Protein AF-A0A9D0KJT4-F1 (afdb_monomer_lite)

Secondary structure (DSSP, 8-state):
-EEEETT--HHHHHHHGGGGGGS-EEEE-SSTTHHHHHHTT---------SEEEEEEETPPPPGGGTGGGTTSEEEEEESS--HHHHH-SEEEE---GGG--EEEE-TTS-EEEE--SSPPPTT---HHHHHHHHHTT-

Sequence (139 aa):
VLIYSVGVKGRVMAAFRPLGDRLFYLALSPGRNQKGAEAAGLKPAQLNGATTRYFLIGEQEAEAAWAQALEGGFTVVHASYHSPLTEKADVVLPAPVWYERTGHVTNLEGSTKPLHEVMPMPEGVRDDAEVLTALAAML

pLDDT: mean 91.63, std 6.1, range [72.25, 98.12]

Radius of gyration: 18.55 Å; chains: 1; bounding box: 42×32×52 Å

Foldseek 3Di:
DDEEEPPDDPVNVVVCVVCPPVDDYFYDYPDQQVLVCVVVVHDDDDDPVDQEDEAEQEANADDPVCVVVQPRHQYEYEYQDDDPVCVSHPHYQHEDHQQQDWDWGQHRSRDIDTRDHPDHDPPRYDYPVVVVVVVVVVD

Structure (mmCIF, N/CA/C/O backbone):
data_AF-A0A9D0KJT4-F1
#
_entry.id   AF-A0A9D0KJT4-F1
#
loop_
_atom_site.group_PDB
_atom_site.id
_atom_site.type_symbol
_atom_site.label_atom_id
_atom_site.label_alt_id
_atom_site.label_comp_id
_atom_site.label_asym_id
_atom_site.label_entity_id
_atom_site.label_seq_id
_atom_site.pdbx_PDB_ins_code
_atom_site.Cartn_x
_atom_site.Cartn_y
_atom_site.Cartn_z
_atom_site.occupancy
_atom_site.B_iso_or_equiv
_atom_site.auth_seq_id
_atom_site.auth_comp_id
_atom_site.auth_asym_id
_atom_site.auth_atom_id
_atom_site.pdbx_PDB_model_num
ATOM 1 N N . VAL A 1 1 ? 22.791 -3.605 -20.341 1.00 90.88 1 VAL A N 1
ATOM 2 C CA . VAL A 1 1 ? 21.685 -3.357 -19.386 1.00 90.88 1 VAL A CA 1
ATOM 3 C C . VAL A 1 1 ? 21.346 -1.874 -19.415 1.00 90.88 1 VAL A C 1
ATOM 5 O O . VAL A 1 1 ? 22.274 -1.077 -19.422 1.00 90.88 1 VAL A O 1
ATOM 8 N N . LEU A 1 2 ? 20.064 -1.509 -19.459 1.00 92.62 2 LEU A N 1
ATOM 9 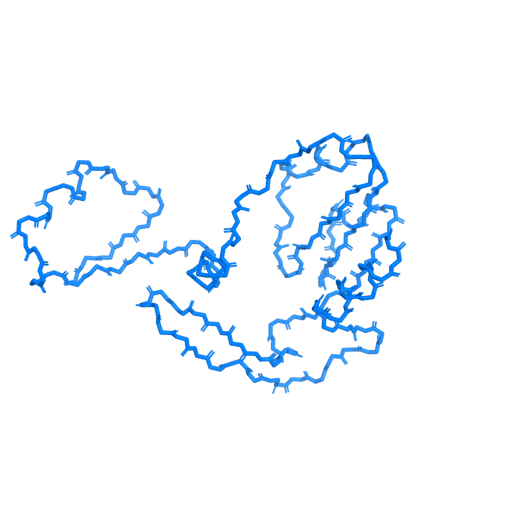C CA . LEU A 1 2 ? 19.563 -0.144 -19.288 1.00 92.62 2 LEU A CA 1
ATOM 10 C C . LEU A 1 2 ? 18.832 -0.052 -17.948 1.00 92.62 2 LEU A C 1
ATOM 12 O O . LEU A 1 2 ? 17.794 -0.687 -17.777 1.00 92.62 2 LEU A O 1
ATOM 16 N N . ILE A 1 3 ? 19.368 0.745 -17.025 1.00 94.00 3 ILE A N 1
ATOM 17 C CA . ILE A 1 3 ? 18.763 1.014 -15.716 1.00 94.00 3 ILE A CA 1
ATOM 18 C C . ILE A 1 3 ? 18.106 2.395 -15.768 1.00 94.00 3 ILE A C 1
ATOM 20 O O . ILE A 1 3 ? 18.736 3.357 -16.206 1.00 94.00 3 ILE A O 1
ATOM 24 N N . TYR A 1 4 ? 16.843 2.502 -15.359 1.00 92.81 4 TYR A N 1
ATOM 25 C CA . TYR A 1 4 ? 16.075 3.752 -15.425 1.00 92.81 4 TYR A CA 1
ATOM 26 C C . TYR A 1 4 ? 15.013 3.824 -14.325 1.00 92.81 4 TYR A C 1
ATOM 28 O O . TYR A 1 4 ? 14.680 2.809 -13.735 1.00 92.81 4 TYR A O 1
ATOM 36 N N . SER A 1 5 ? 14.461 5.009 -14.050 1.00 91.88 5 SER A N 1
ATOM 37 C CA . SER A 1 5 ? 13.420 5.218 -13.026 1.00 91.88 5 SER A CA 1
ATOM 38 C C . SER A 1 5 ? 12.297 6.141 -13.539 1.00 91.88 5 SER A C 1
ATOM 40 O O . SER A 1 5 ? 12.257 6.463 -14.730 1.00 91.88 5 SER A O 1
ATOM 42 N N . VAL A 1 6 ? 11.400 6.585 -12.649 1.00 83.25 6 VAL A N 1
ATOM 43 C CA . VAL A 1 6 ? 10.146 7.333 -12.906 1.00 83.25 6 VAL A CA 1
ATOM 44 C C . VAL A 1 6 ? 10.303 8.670 -13.646 1.00 83.25 6 VAL A C 1
ATOM 46 O O . VAL A 1 6 ? 9.316 9.250 -14.081 1.00 83.25 6 VAL A O 1
ATOM 49 N N . GLY A 1 7 ? 11.531 9.147 -13.860 1.00 86.31 7 GLY A N 1
ATOM 50 C CA . GLY A 1 7 ? 11.825 10.364 -14.627 1.00 86.31 7 GLY A CA 1
ATOM 51 C C . GLY A 1 7 ? 12.252 10.140 -16.083 1.00 86.31 7 GLY A C 1
ATOM 52 O O . GLY A 1 7 ? 12.568 11.111 -16.779 1.00 86.31 7 GLY A O 1
ATOM 53 N N . VAL A 1 8 ? 12.331 8.893 -16.566 1.00 91.31 8 VAL A N 1
ATOM 54 C CA . VAL A 1 8 ? 12.829 8.637 -17.925 1.00 91.31 8 VAL A CA 1
ATOM 55 C C . VAL A 1 8 ? 11.861 9.179 -18.981 1.00 91.31 8 VAL A C 1
ATOM 57 O O . VAL A 1 8 ? 10.676 8.860 -19.015 1.00 91.31 8 VAL A O 1
ATOM 60 N N . LYS A 1 9 ? 12.369 10.018 -19.889 1.00 93.31 9 LYS A N 1
ATOM 61 C CA . LYS A 1 9 ? 11.551 10.580 -20.973 1.00 93.31 9 LYS A CA 1
ATOM 62 C C . LYS A 1 9 ? 11.293 9.520 -22.043 1.00 93.31 9 LYS A C 1
ATOM 64 O O . LYS A 1 9 ? 12.216 8.812 -22.444 1.00 93.31 9 LYS A O 1
ATOM 69 N N . GLY A 1 10 ? 10.089 9.509 -22.619 1.00 91.19 10 GLY A N 1
ATOM 70 C CA . GLY A 1 10 ? 9.726 8.580 -23.700 1.00 91.19 10 GLY A CA 1
ATOM 71 C C . GLY A 1 10 ? 10.694 8.603 -24.892 1.00 91.19 10 GLY A C 1
ATOM 72 O O . GLY A 1 10 ? 11.013 7.552 -25.441 1.00 91.19 10 GLY A O 1
ATOM 73 N N . ARG A 1 11 ? 11.260 9.774 -25.228 1.00 95.25 11 ARG A N 1
ATOM 74 C CA . ARG A 1 11 ? 12.293 9.909 -26.275 1.00 95.25 11 ARG A CA 1
ATOM 75 C C . ARG A 1 11 ? 13.565 9.103 -25.986 1.00 95.25 11 ARG A C 1
ATOM 77 O O . ARG A 1 11 ? 14.177 8.582 -26.908 1.00 95.25 11 ARG A O 1
ATOM 84 N N . VAL A 1 12 ? 13.953 9.006 -24.712 1.00 92.38 12 VAL A N 1
ATOM 85 C CA . VAL A 1 12 ? 15.138 8.252 -24.286 1.00 92.38 12 VAL A CA 1
ATOM 86 C C . VAL A 1 12 ? 14.852 6.766 -24.456 1.00 92.38 12 VAL A C 1
ATOM 88 O O . VAL A 1 12 ? 15.623 6.077 -25.108 1.00 92.38 12 VAL A O 1
ATOM 91 N N . MET A 1 13 ? 13.693 6.295 -23.987 1.00 92.88 13 MET A N 1
ATOM 92 C CA . MET A 1 13 ? 13.276 4.899 -24.171 1.00 92.88 13 MET A CA 1
ATOM 93 C C . MET A 1 13 ? 13.160 4.515 -25.651 1.00 92.88 13 MET A C 1
ATOM 95 O O . MET A 1 13 ? 13.570 3.424 -26.042 1.00 92.88 13 MET A O 1
ATOM 99 N N . ALA A 1 14 ? 12.651 5.421 -26.492 1.00 93.94 14 ALA A N 1
ATOM 100 C CA . ALA A 1 14 ? 12.532 5.202 -27.929 1.00 93.94 14 ALA A CA 1
ATOM 101 C C . ALA A 1 14 ? 13.894 5.005 -28.616 1.00 93.94 14 ALA A C 1
ATOM 103 O O . ALA A 1 14 ? 14.002 4.139 -29.482 1.00 93.94 14 ALA A O 1
ATOM 104 N N . ALA A 1 15 ? 14.933 5.738 -28.196 1.00 95.56 15 ALA A N 1
ATOM 105 C CA . ALA A 1 15 ? 16.279 5.632 -28.765 1.00 95.56 15 ALA A CA 1
ATOM 106 C C . ALA A 1 15 ? 16.908 4.239 -28.578 1.00 95.56 15 ALA A C 1
ATOM 108 O O . ALA A 1 15 ? 17.730 3.820 -29.389 1.00 95.56 15 ALA A O 1
ATOM 109 N N . PHE A 1 16 ? 16.492 3.500 -27.545 1.00 94.38 16 PHE A N 1
ATOM 110 C CA . PHE A 1 16 ? 17.001 2.160 -27.253 1.00 94.38 16 PHE A CA 1
ATOM 111 C C . PHE A 1 16 ? 16.162 1.024 -27.855 1.00 94.38 16 PHE A C 1
ATOM 113 O O . PHE A 1 16 ? 16.623 -0.115 -27.856 1.00 94.38 16 PHE A O 1
ATOM 120 N N . ARG A 1 17 ? 14.970 1.299 -28.410 1.00 91.75 17 ARG A N 1
ATOM 121 C CA . ARG A 1 17 ? 14.105 0.270 -29.030 1.00 91.75 17 ARG A CA 1
ATOM 122 C C . ARG A 1 17 ? 14.809 -0.602 -30.086 1.00 91.75 17 ARG A C 1
ATOM 124 O O . ARG A 1 17 ? 14.564 -1.805 -30.066 1.00 91.75 17 ARG A O 1
ATOM 131 N N . PRO A 1 18 ? 15.697 -0.080 -30.963 1.00 96.25 18 PRO A N 1
ATOM 132 C CA . PRO A 1 18 ? 16.384 -0.904 -31.968 1.00 96.25 18 PRO A CA 1
ATOM 133 C C . PRO A 1 18 ? 17.313 -1.985 -31.392 1.00 96.25 18 PRO A C 1
ATOM 135 O O . PRO A 1 18 ? 17.767 -2.872 -32.119 1.00 96.25 18 PRO A O 1
ATOM 138 N N . LEU A 1 19 ? 17.650 -1.912 -30.101 1.00 94.94 19 LEU A N 1
ATOM 139 C CA . LEU A 1 19 ? 18.466 -2.938 -29.459 1.00 94.94 19 LEU A CA 1
ATOM 140 C C . LEU A 1 19 ? 17.666 -4.211 -29.159 1.00 94.94 19 LEU A C 1
ATOM 142 O O . LEU A 1 19 ? 18.277 -5.281 -29.148 1.00 94.94 19 LEU A O 1
ATOM 146 N N . GLY A 1 20 ? 16.338 -4.116 -29.009 1.00 91.94 20 GLY A N 1
ATOM 147 C CA . GLY A 1 20 ? 15.459 -5.256 -28.736 1.00 91.94 20 GLY A CA 1
ATOM 148 C C . GLY A 1 20 ? 15.978 -6.108 -27.577 1.00 91.94 20 GLY A C 1
ATOM 149 O O . GLY A 1 20 ? 16.440 -5.578 -26.566 1.00 91.94 20 GLY A O 1
ATOM 150 N N . ASP A 1 21 ? 16.005 -7.424 -27.775 1.00 93.69 21 ASP A N 1
ATOM 151 C CA . ASP A 1 21 ? 16.416 -8.404 -26.758 1.00 93.69 21 ASP A CA 1
ATOM 152 C C . ASP A 1 21 ? 17.914 -8.362 -26.411 1.00 93.69 21 ASP A C 1
ATOM 154 O O . ASP A 1 21 ? 18.353 -8.972 -25.437 1.00 93.69 21 ASP A O 1
ATOM 158 N N . ARG A 1 22 ? 18.727 -7.603 -27.163 1.00 95.56 22 ARG A N 1
ATOM 159 C CA . ARG A 1 22 ? 20.142 -7.367 -26.814 1.00 95.56 22 ARG A CA 1
ATOM 160 C C . ARG A 1 22 ? 20.291 -6.413 -25.631 1.00 95.56 22 ARG A C 1
ATOM 162 O O . ARG A 1 22 ? 21.386 -6.288 -25.080 1.00 95.56 22 ARG A O 1
ATOM 169 N N . LEU A 1 23 ? 19.220 -5.713 -25.252 1.00 94.50 23 LEU A N 1
ATOM 170 C CA . LEU A 1 23 ? 19.204 -4.811 -24.114 1.00 94.50 23 LEU A CA 1
ATOM 171 C C . LEU A 1 23 ? 18.281 -5.342 -23.022 1.00 94.50 23 LEU A C 1
ATOM 173 O O . LEU A 1 23 ? 17.065 -5.336 -23.149 1.00 94.50 23 LEU A O 1
ATOM 177 N N . PHE A 1 24 ? 18.870 -5.726 -21.895 1.00 91.88 24 PHE A N 1
ATOM 178 C CA . PHE A 1 24 ? 18.105 -5.973 -20.678 1.00 91.88 24 PHE A CA 1
ATOM 179 C C . PHE A 1 24 ? 17.660 -4.645 -20.050 1.00 91.88 24 PHE A C 1
ATOM 181 O O . PHE A 1 24 ? 18.507 -3.785 -19.784 1.00 91.88 24 PHE A O 1
ATOM 188 N N . TYR A 1 25 ? 16.358 -4.492 -19.811 1.00 91.06 25 TYR A N 1
ATOM 189 C CA . TYR A 1 25 ? 15.735 -3.308 -19.217 1.00 91.06 25 TYR A CA 1
ATOM 190 C C . TYR A 1 25 ? 15.444 -3.551 -17.736 1.00 91.06 25 TYR A C 1
ATOM 192 O O . TYR A 1 25 ? 14.712 -4.476 -17.393 1.00 91.06 25 TYR A O 1
ATOM 200 N N . LEU A 1 26 ? 15.968 -2.688 -16.869 1.00 92.00 26 LEU A N 1
ATOM 201 C CA . LEU A 1 26 ? 15.717 -2.733 -15.433 1.00 92.00 26 LEU A CA 1
ATOM 202 C C . LEU A 1 26 ? 15.098 -1.409 -14.972 1.00 92.00 26 LEU A C 1
ATOM 204 O O . LEU A 1 26 ? 15.780 -0.388 -14.862 1.00 92.00 26 LEU A O 1
ATOM 208 N N . ALA A 1 27 ? 13.790 -1.436 -14.719 1.00 91.12 27 ALA A N 1
ATOM 209 C CA . ALA A 1 27 ? 13.048 -0.298 -14.191 1.00 91.12 27 ALA A CA 1
ATOM 210 C C . ALA A 1 27 ? 13.156 -0.253 -12.660 1.00 91.12 27 ALA A C 1
ATOM 212 O O . ALA A 1 27 ? 12.697 -1.162 -11.974 1.00 91.12 27 ALA A O 1
ATOM 213 N N . LEU A 1 28 ? 13.718 0.828 -12.130 1.00 92.38 28 LEU A N 1
ATOM 214 C CA . LEU A 1 28 ? 13.727 1.165 -10.713 1.00 92.38 28 LEU A CA 1
ATOM 215 C C . LEU A 1 28 ? 12.378 1.791 -10.353 1.00 92.38 28 LEU A C 1
ATOM 217 O O . LEU A 1 28 ? 12.172 3.002 -10.505 1.00 92.38 28 LEU A O 1
ATOM 221 N N . SER A 1 29 ? 11.455 0.932 -9.930 1.00 89.31 29 SER A N 1
ATOM 222 C CA . SER A 1 29 ? 10.167 1.333 -9.370 1.00 89.31 29 SER A CA 1
ATOM 223 C C . SER A 1 29 ? 10.361 1.920 -7.962 1.00 89.31 29 SER A C 1
ATOM 225 O O . SER A 1 29 ? 11.193 1.411 -7.208 1.00 89.31 29 SER A O 1
ATOM 227 N N . PRO A 1 30 ? 9.602 2.968 -7.589 1.00 88.31 30 PRO A N 1
ATOM 228 C CA . PRO A 1 30 ? 9.586 3.478 -6.220 1.00 88.31 30 PRO A CA 1
ATOM 229 C C . PRO A 1 30 ? 8.848 2.538 -5.251 1.00 88.31 30 PRO A C 1
ATOM 231 O O . PRO A 1 30 ? 9.053 2.622 -4.045 1.00 88.31 30 PRO A O 1
ATOM 234 N N . GLY A 1 31 ? 7.993 1.639 -5.752 1.00 89.44 31 GLY A N 1
ATOM 235 C CA . GLY A 1 31 ? 7.229 0.702 -4.934 1.00 89.44 31 GLY A CA 1
ATOM 236 C C . GLY A 1 31 ? 7.971 -0.616 -4.706 1.00 89.44 31 GLY A C 1
ATOM 237 O O . GLY A 1 31 ? 8.436 -1.254 -5.649 1.00 89.44 31 GLY A O 1
ATOM 238 N N . ARG A 1 32 ? 8.006 -1.078 -3.450 1.00 89.25 32 ARG A N 1
ATOM 239 C CA . ARG A 1 32 ? 8.725 -2.303 -3.043 1.00 89.25 32 ARG A CA 1
ATOM 240 C C . ARG A 1 32 ? 8.212 -3.576 -3.739 1.00 89.25 32 ARG A C 1
ATOM 242 O O . ARG A 1 32 ? 9.009 -4.436 -4.095 1.00 89.25 32 ARG A O 1
ATOM 249 N N . ASN A 1 33 ? 6.896 -3.683 -3.952 1.00 94.00 33 ASN A N 1
ATOM 250 C CA . ASN A 1 33 ? 6.226 -4.812 -4.621 1.00 94.00 33 ASN A CA 1
ATOM 251 C C . ASN A 1 33 ? 5.302 -4.331 -5.762 1.00 94.00 33 ASN A C 1
ATOM 253 O O . ASN A 1 33 ? 4.235 -4.900 -5.993 1.00 94.00 33 ASN A O 1
ATOM 257 N N . GLN A 1 34 ? 5.673 -3.249 -6.464 1.00 92.62 34 GLN A N 1
ATOM 258 C CA . GLN A 1 34 ? 4.793 -2.625 -7.466 1.00 92.62 34 GLN A CA 1
ATOM 259 C C . GLN A 1 34 ? 4.411 -3.596 -8.591 1.00 92.62 34 GLN A C 1
ATOM 261 O O . GLN A 1 34 ? 3.239 -3.699 -8.937 1.00 92.62 34 GLN A O 1
ATOM 266 N N . LYS A 1 35 ? 5.375 -4.362 -9.119 1.00 93.31 35 LYS A N 1
ATOM 267 C CA . LYS A 1 35 ? 5.098 -5.370 -10.155 1.00 93.31 35 LYS A CA 1
ATOM 268 C C . LYS A 1 35 ? 4.122 -6.448 -9.678 1.00 93.31 35 LYS A C 1
ATOM 270 O O . LYS A 1 35 ? 3.295 -6.902 -10.460 1.00 93.31 35 LYS A O 1
ATOM 275 N N . GLY A 1 36 ? 4.205 -6.846 -8.406 1.00 95.19 36 GLY A N 1
ATOM 276 C CA . GLY A 1 36 ? 3.277 -7.810 -7.814 1.00 95.19 36 GLY A CA 1
ATOM 277 C C . GLY A 1 36 ? 1.869 -7.235 -7.667 1.00 95.19 36 GLY A C 1
ATOM 278 O O . GLY A 1 36 ? 0.901 -7.900 -8.020 1.00 95.19 36 GLY A O 1
ATOM 279 N N . ALA A 1 37 ? 1.759 -5.981 -7.222 1.00 93.44 37 ALA A N 1
ATOM 280 C CA . ALA A 1 37 ? 0.486 -5.266 -7.138 1.00 93.44 37 ALA A CA 1
ATOM 281 C C . ALA A 1 37 ? -0.186 -5.117 -8.516 1.00 93.44 37 ALA A C 1
ATOM 283 O O . ALA A 1 37 ? -1.369 -5.422 -8.664 1.00 93.44 37 ALA A O 1
ATOM 284 N N . GLU A 1 38 ? 0.576 -4.718 -9.539 1.00 93.19 38 GLU A N 1
ATOM 285 C CA . GLU A 1 38 ? 0.096 -4.619 -10.923 1.00 93.19 38 GLU A CA 1
ATOM 286 C C . GLU A 1 38 ? -0.362 -5.982 -11.464 1.00 93.19 38 GLU A C 1
ATOM 288 O O . GLU A 1 38 ? -1.432 -6.078 -12.064 1.00 93.19 38 GLU A O 1
ATOM 293 N N . ALA A 1 39 ? 0.403 -7.050 -11.207 1.00 94.25 39 ALA A N 1
ATOM 294 C CA . ALA A 1 39 ? 0.039 -8.413 -11.600 1.00 94.25 39 ALA A CA 1
ATOM 295 C C . ALA A 1 39 ? -1.230 -8.919 -10.891 1.00 94.25 39 ALA A C 1
ATOM 297 O O . ALA A 1 39 ? -2.005 -9.666 -11.485 1.00 94.25 39 ALA A O 1
ATOM 298 N N . ALA A 1 40 ? -1.477 -8.474 -9.655 1.00 93.81 40 ALA A N 1
ATOM 299 C CA . ALA A 1 40 ? -2.714 -8.729 -8.917 1.00 93.81 40 ALA A CA 1
ATOM 300 C C . ALA A 1 40 ? -3.900 -7.864 -9.395 1.00 93.81 40 ALA A C 1
ATOM 302 O O . ALA A 1 40 ? -5.008 -7.991 -8.877 1.00 93.81 40 ALA A O 1
ATOM 303 N N . GLY A 1 41 ? -3.693 -6.980 -10.377 1.00 95.19 41 GLY A N 1
ATOM 304 C CA . GLY A 1 41 ? -4.733 -6.117 -10.931 1.00 95.19 41 GLY A CA 1
ATOM 305 C C . GLY A 1 41 ? -5.033 -4.874 -10.093 1.00 95.19 41 GLY A C 1
ATOM 306 O O . GLY A 1 41 ? -6.017 -4.185 -10.378 1.00 95.19 41 GLY A O 1
ATOM 307 N N . LEU A 1 42 ? -4.199 -4.560 -9.094 1.00 91.69 42 LEU A N 1
ATOM 308 C CA . LEU A 1 42 ? -4.331 -3.326 -8.328 1.00 91.69 42 LEU A CA 1
ATOM 309 C C . LEU A 1 42 ? -4.038 -2.127 -9.227 1.00 91.69 42 LEU A C 1
ATOM 311 O O . LEU A 1 42 ? -3.073 -2.097 -9.992 1.00 91.69 42 LEU A O 1
ATOM 315 N N . LYS A 1 43 ? -4.902 -1.121 -9.126 1.00 88.94 43 LYS A N 1
ATOM 316 C CA . LYS A 1 43 ? -4.818 0.128 -9.881 1.00 88.94 43 LYS A CA 1
ATOM 317 C C . LYS A 1 43 ? -4.833 1.294 -8.901 1.00 88.94 43 LYS A C 1
ATOM 319 O O . LYS A 1 43 ? -5.395 1.144 -7.815 1.00 88.94 43 LYS A O 1
ATOM 324 N N . PRO A 1 44 ? -4.271 2.455 -9.277 1.00 84.12 44 PRO A N 1
ATOM 325 C CA . PRO A 1 44 ? -4.428 3.667 -8.488 1.00 84.12 44 PRO A CA 1
ATOM 326 C C . PRO A 1 44 ? -5.909 3.914 -8.181 1.00 84.12 44 PRO A C 1
ATOM 328 O O . PRO A 1 44 ? -6.730 4.018 -9.097 1.00 84.12 44 PRO A O 1
ATOM 331 N N . ALA A 1 45 ? -6.246 3.960 -6.894 1.00 78.25 45 ALA A N 1
ATOM 332 C CA . ALA A 1 45 ? -7.599 4.246 -6.449 1.00 78.25 45 ALA A CA 1
ATOM 333 C C . ALA A 1 45 ? -7.899 5.740 -6.625 1.00 78.25 45 ALA A C 1
ATOM 335 O O . ALA A 1 45 ? -7.042 6.591 -6.388 1.00 78.25 45 ALA A O 1
ATOM 336 N N . GLN A 1 46 ? -9.127 6.059 -7.028 1.00 79.12 46 GLN A N 1
ATOM 337 C CA . GLN A 1 46 ? -9.652 7.421 -6.997 1.00 79.12 46 GLN A CA 1
ATOM 338 C C . GLN A 1 46 ? -10.652 7.529 -5.853 1.00 79.12 46 GLN A C 1
ATOM 340 O O . GLN A 1 46 ? -11.411 6.591 -5.600 1.00 79.12 46 GLN A O 1
ATOM 345 N N . LEU A 1 47 ? -10.672 8.679 -5.179 1.00 77.31 47 LEU A N 1
ATOM 346 C CA . LEU A 1 47 ? -11.716 8.964 -4.203 1.00 77.31 47 LEU A CA 1
ATOM 347 C C . LEU A 1 47 ? -13.068 8.963 -4.922 1.00 77.31 47 LEU A C 1
ATOM 349 O O . LEU A 1 47 ? -13.269 9.681 -5.898 1.00 77.31 47 LEU A O 1
ATOM 353 N N . ASN A 1 48 ? -13.991 8.144 -4.433 1.00 82.50 48 ASN A N 1
ATOM 354 C CA . ASN A 1 48 ? -15.289 7.887 -5.056 1.00 82.50 48 ASN A CA 1
ATOM 355 C C . ASN A 1 48 ? -16.457 8.514 -4.273 1.00 82.50 48 ASN A C 1
ATOM 357 O O . ASN A 1 48 ? -17.598 8.085 -4.417 1.00 82.50 48 ASN A O 1
ATOM 361 N N . GLY A 1 49 ? -16.173 9.497 -3.414 1.00 83.56 49 GLY A N 1
ATOM 362 C CA . GLY A 1 49 ? -17.183 10.170 -2.594 1.00 83.56 49 GLY A CA 1
ATOM 363 C C . GLY A 1 49 ? -17.755 9.326 -1.450 1.00 83.56 49 GLY A C 1
ATOM 364 O O . GLY A 1 49 ? -18.711 9.764 -0.816 1.00 83.56 49 GLY A O 1
ATOM 365 N N . ALA A 1 50 ? -17.193 8.145 -1.165 1.00 86.75 50 ALA A N 1
ATOM 366 C CA . ALA A 1 50 ? -17.617 7.336 -0.028 1.00 86.75 50 ALA A CA 1
ATOM 367 C C . ALA A 1 50 ? -17.480 8.107 1.297 1.00 86.75 50 ALA A C 1
ATOM 369 O O . ALA A 1 50 ? -16.485 8.800 1.546 1.00 86.75 50 ALA A O 1
ATOM 370 N N . THR A 1 51 ? -18.488 7.948 2.158 1.00 89.00 51 THR A N 1
ATOM 371 C CA . THR A 1 51 ? -18.532 8.544 3.501 1.00 89.00 51 THR A CA 1
ATOM 372 C C . THR A 1 51 ? -17.610 7.835 4.481 1.00 89.00 51 THR A C 1
ATOM 374 O O . THR A 1 51 ? -17.266 8.423 5.498 1.00 89.00 51 THR A O 1
ATOM 377 N N . THR A 1 52 ? -17.200 6.603 4.170 1.00 90.12 52 THR A N 1
ATOM 378 C CA . THR A 1 52 ? -16.207 5.830 4.920 1.00 90.12 52 THR A CA 1
ATOM 379 C C . THR A 1 52 ? -15.005 5.559 4.030 1.00 90.12 52 THR A C 1
ATOM 381 O O . THR A 1 52 ? -15.163 5.140 2.882 1.00 90.12 52 THR A O 1
ATOM 384 N N . ARG A 1 53 ? -13.802 5.798 4.552 1.00 89.25 53 ARG A N 1
ATOM 385 C CA . ARG A 1 53 ? -12.545 5.686 3.809 1.00 89.25 53 ARG A CA 1
ATOM 386 C C . ARG A 1 53 ? -11.559 4.823 4.580 1.00 89.25 53 ARG A C 1
ATOM 388 O O . ARG A 1 53 ? -11.273 5.088 5.744 1.00 89.25 53 ARG A O 1
ATOM 395 N N . TYR A 1 54 ? -11.039 3.806 3.905 1.00 91.62 54 TYR A N 1
ATOM 396 C CA . TYR A 1 54 ? -10.049 2.891 4.453 1.00 91.62 54 TYR A CA 1
ATOM 397 C C . TYR A 1 54 ? -8.696 3.129 3.783 1.00 91.62 54 TYR A C 1
ATOM 399 O O . TYR A 1 54 ? -8.577 3.035 2.561 1.00 91.62 54 TYR A O 1
ATOM 407 N N . PHE A 1 55 ? -7.684 3.431 4.590 1.00 90.81 55 PHE A N 1
ATOM 408 C CA . PHE A 1 55 ? -6.317 3.681 4.154 1.00 90.81 55 PHE A CA 1
ATOM 409 C C . PHE A 1 55 ? -5.414 2.550 4.635 1.00 90.81 55 PHE A C 1
ATOM 411 O O . PHE A 1 55 ? -5.081 2.485 5.815 1.00 90.81 55 PHE A O 1
ATOM 418 N N . LEU A 1 56 ? -4.987 1.680 3.718 1.00 92.69 56 LEU A N 1
ATOM 419 C CA . LEU A 1 56 ? -3.935 0.699 3.983 1.00 92.69 56 LEU A CA 1
ATOM 420 C C . LEU A 1 56 ? -2.577 1.319 3.659 1.00 92.69 56 LEU A C 1
ATOM 422 O O . LEU A 1 56 ? -2.175 1.336 2.496 1.00 92.69 56 LEU A O 1
ATOM 426 N N . ILE A 1 57 ? -1.893 1.852 4.672 1.00 91.81 57 ILE A N 1
ATOM 427 C CA . ILE A 1 57 ? -0.578 2.487 4.493 1.00 91.81 57 ILE A CA 1
ATOM 428 C C . ILE A 1 57 ? 0.573 1.580 4.936 1.00 91.81 57 ILE A C 1
ATOM 430 O O . ILE A 1 57 ? 1.666 1.674 4.380 1.00 91.81 57 ILE A O 1
ATOM 434 N N . GLY A 1 58 ? 0.338 0.674 5.892 1.00 93.94 58 GLY A N 1
ATOM 435 C CA . GLY A 1 58 ? 1.377 -0.214 6.414 1.00 93.94 58 GLY A CA 1
ATOM 436 C C . GLY A 1 58 ? 2.592 0.576 6.910 1.00 93.94 58 GLY A C 1
ATOM 437 O O . GLY A 1 58 ? 2.468 1.451 7.765 1.00 93.94 58 GLY A O 1
ATOM 438 N N . GLU A 1 59 ? 3.757 0.293 6.332 1.00 92.19 59 GLU A N 1
ATOM 439 C CA . GLU A 1 59 ? 5.040 0.930 6.662 1.00 92.19 59 GLU A CA 1
ATOM 440 C C . GLU A 1 59 ? 5.337 2.209 5.866 1.00 92.19 59 GLU A C 1
ATOM 442 O O . GLU A 1 59 ? 6.412 2.794 6.014 1.00 92.19 59 GLU A O 1
ATOM 447 N N . GLN A 1 60 ? 4.452 2.598 4.949 1.00 89.19 60 GLN A N 1
ATOM 448 C CA . GLN A 1 60 ? 4.677 3.748 4.086 1.00 89.19 60 GLN A CA 1
ATOM 449 C C . GLN A 1 60 ? 4.603 5.038 4.902 1.00 89.19 60 GLN A C 1
ATOM 451 O O . GLN A 1 60 ? 3.651 5.267 5.648 1.00 89.19 60 GLN A O 1
ATOM 456 N N . GLU A 1 61 ? 5.596 5.908 4.719 1.00 85.81 61 GLU A N 1
ATOM 457 C CA . GLU A 1 61 ? 5.541 7.248 5.288 1.00 85.81 61 GLU A CA 1
ATOM 458 C C . GLU A 1 61 ? 4.371 8.017 4.671 1.00 85.81 61 GLU A C 1
ATOM 460 O O . GLU A 1 61 ? 4.193 8.037 3.448 1.00 85.81 61 GLU A O 1
ATOM 465 N N . ALA A 1 62 ? 3.573 8.631 5.541 1.00 79.69 62 ALA A N 1
ATOM 466 C CA . ALA A 1 62 ? 2.433 9.442 5.167 1.00 79.69 62 ALA A CA 1
ATOM 467 C C . ALA A 1 62 ? 2.865 10.638 4.310 1.00 79.69 62 ALA A C 1
ATOM 469 O O . ALA A 1 62 ? 3.617 11.501 4.764 1.00 79.69 62 ALA A O 1
ATOM 470 N N . GLU A 1 63 ? 2.333 10.749 3.095 1.00 79.62 63 GLU A N 1
ATOM 471 C CA . GLU A 1 63 ? 2.552 11.941 2.281 1.00 79.62 63 GLU A CA 1
ATOM 472 C C . GLU A 1 63 ? 1.641 13.082 2.744 1.00 79.62 63 GLU A C 1
ATOM 474 O O . GLU A 1 63 ? 0.443 12.896 2.968 1.00 79.62 63 GLU A O 1
ATOM 479 N N . ALA A 1 64 ? 2.177 14.305 2.817 1.00 74.31 64 ALA A N 1
ATOM 480 C CA . ALA A 1 64 ? 1.399 15.487 3.203 1.00 74.31 64 ALA A CA 1
ATOM 481 C C . ALA A 1 64 ? 0.153 15.693 2.318 1.00 74.31 64 ALA A C 1
ATOM 483 O O . ALA A 1 64 ? -0.883 16.158 2.794 1.00 74.31 64 ALA A O 1
ATOM 484 N N . ALA A 1 65 ? 0.230 15.292 1.044 1.00 75.19 65 ALA A N 1
ATOM 485 C CA . ALA A 1 65 ? -0.884 15.346 0.102 1.00 75.19 65 ALA A CA 1
ATOM 486 C C . ALA A 1 65 ? -2.077 14.461 0.516 1.00 75.19 65 ALA A C 1
ATOM 488 O O . ALA A 1 65 ? -3.208 14.739 0.123 1.00 75.19 65 ALA A O 1
ATOM 489 N N . TRP A 1 66 ? -1.859 13.419 1.324 1.00 78.00 66 TRP A N 1
ATOM 490 C CA . TRP A 1 66 ? -2.918 12.503 1.758 1.00 78.00 66 TRP A CA 1
ATOM 491 C C . TRP A 1 66 ? -3.718 13.045 2.941 1.00 78.00 66 TRP A C 1
ATOM 493 O O . TRP A 1 66 ? -4.813 12.557 3.203 1.00 78.00 66 TRP A O 1
ATOM 503 N N . ALA A 1 67 ? -3.235 14.089 3.623 1.00 75.06 67 ALA A N 1
ATOM 504 C CA . ALA A 1 67 ? -3.963 14.698 4.734 1.00 75.06 67 ALA A CA 1
ATOM 505 C C . ALA A 1 67 ? -5.34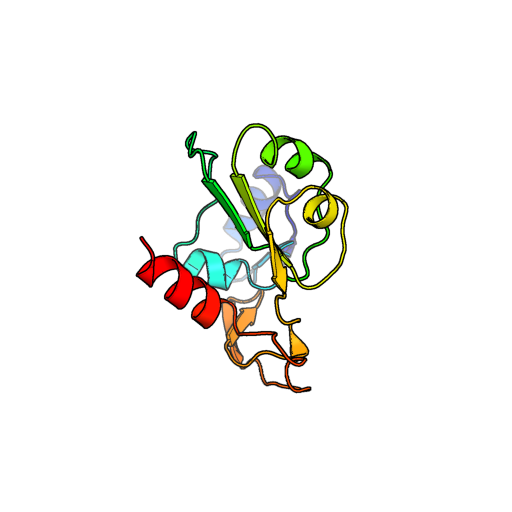9 15.211 4.303 1.00 75.06 67 ALA A C 1
ATOM 507 O O . ALA A 1 67 ? -6.319 15.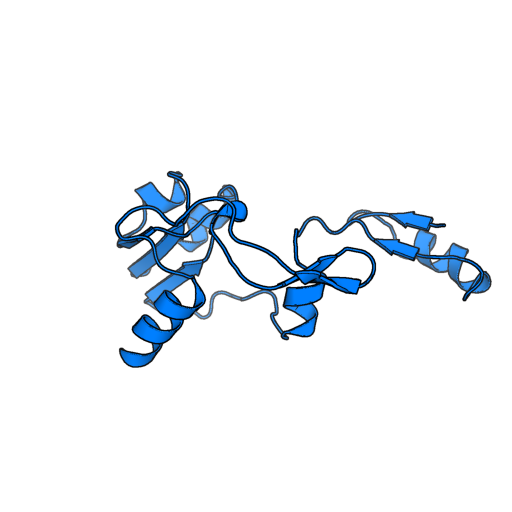027 5.029 1.00 75.06 67 ALA A O 1
ATOM 508 N N . GLN A 1 68 ? -5.457 15.775 3.095 1.00 74.31 68 GLN A N 1
ATOM 509 C CA . GLN A 1 68 ? -6.740 16.205 2.524 1.00 74.31 68 GLN A CA 1
ATOM 510 C C . GLN A 1 68 ? -7.662 15.020 2.209 1.00 74.31 68 GLN A C 1
ATOM 512 O O . GLN A 1 68 ? -8.881 15.144 2.278 1.00 74.31 68 GLN A O 1
ATOM 517 N N . ALA A 1 69 ? -7.100 13.846 1.900 1.00 72.25 69 ALA A N 1
ATOM 518 C CA . ALA A 1 69 ? -7.886 12.643 1.643 1.00 72.25 69 ALA A CA 1
ATOM 519 C C . ALA A 1 69 ? -8.571 12.107 2.912 1.00 72.25 69 ALA A C 1
ATOM 521 O O . ALA A 1 69 ? -9.531 11.342 2.794 1.00 72.25 69 ALA A O 1
ATOM 522 N N . LEU A 1 70 ? -8.140 12.531 4.105 1.00 73.44 70 LEU A N 1
ATOM 523 C CA . LEU A 1 70 ? -8.832 12.233 5.361 1.00 73.44 70 LEU A CA 1
ATOM 524 C C . LEU A 1 70 ? -10.058 13.130 5.605 1.00 73.44 70 LEU A C 1
ATOM 526 O O . LEU A 1 70 ? -10.906 12.791 6.421 1.00 73.44 70 LEU A O 1
ATOM 530 N N . GLU A 1 71 ? -10.199 14.260 4.908 1.00 78.19 71 GLU A N 1
ATOM 531 C CA . GLU A 1 71 ? -11.248 15.235 5.225 1.00 78.19 71 GLU A CA 1
ATOM 532 C C . GLU A 1 71 ? -12.622 14.847 4.650 1.00 78.19 71 GLU A C 1
ATOM 534 O O . GLU A 1 71 ? -12.759 14.497 3.474 1.00 78.19 71 GLU A O 1
ATOM 539 N N . GLY A 1 72 ? -13.679 14.966 5.458 1.00 76.12 72 GLY A N 1
ATOM 540 C CA . GLY A 1 72 ? -15.067 14.850 4.987 1.00 76.12 72 GLY A CA 1
ATOM 541 C C . GLY A 1 72 ? -15.638 13.427 4.933 1.00 76.12 72 GLY A C 1
ATOM 542 O O . GLY A 1 72 ? -16.546 13.175 4.142 1.00 76.12 72 GLY A O 1
ATOM 543 N N . GLY A 1 73 ? -15.124 12.499 5.744 1.00 84.50 73 GLY A N 1
ATOM 544 C CA . GLY A 1 73 ? -15.696 11.165 5.949 1.00 84.50 73 GLY A C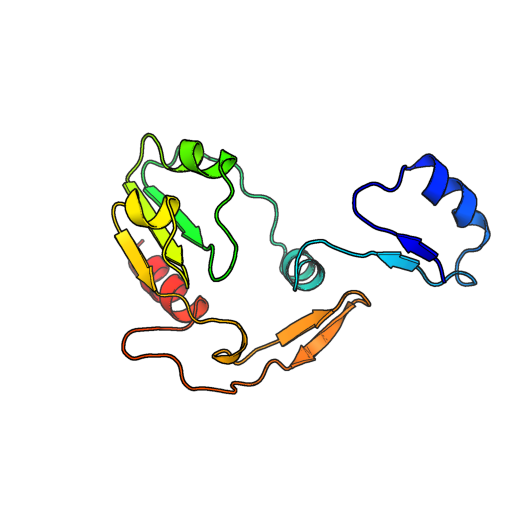A 1
ATOM 545 C C . GLY A 1 73 ? -15.154 10.499 7.217 1.00 84.50 73 GLY A C 1
ATOM 546 O O . GLY A 1 73 ? -14.218 11.014 7.815 1.00 84.50 73 GLY A O 1
ATOM 547 N N . PHE A 1 74 ? -15.732 9.362 7.604 1.00 92.06 74 PHE A N 1
ATOM 548 C CA . PHE A 1 74 ? -15.203 8.484 8.647 1.00 92.06 74 PHE A CA 1
ATOM 549 C C . PHE A 1 74 ? -13.976 7.737 8.116 1.00 92.06 74 PHE A C 1
ATOM 551 O O . PHE A 1 74 ? -14.028 7.111 7.052 1.00 92.06 74 PHE A O 1
ATOM 558 N N . THR A 1 75 ? -12.867 7.804 8.836 1.00 92.75 75 THR A N 1
ATOM 559 C CA . THR A 1 75 ? -11.553 7.362 8.372 1.00 92.75 75 THR A CA 1
ATOM 560 C C . THR A 1 75 ? -11.001 6.227 9.218 1.00 92.75 75 THR A C 1
ATOM 562 O O . THR A 1 75 ? -10.924 6.298 10.442 1.00 92.75 75 THR A O 1
ATOM 565 N N . VAL A 1 76 ? -10.566 5.171 8.536 1.00 94.75 76 VAL A N 1
ATOM 566 C CA . VAL A 1 76 ? -9.862 4.038 9.134 1.00 94.75 76 VAL A CA 1
ATOM 567 C C . VAL A 1 76 ? -8.467 3.984 8.527 1.00 94.75 76 VAL A C 1
ATOM 569 O O . VAL A 1 76 ? -8.329 3.813 7.315 1.00 94.75 76 VAL A O 1
ATOM 572 N N . VAL A 1 77 ? -7.432 4.133 9.350 1.00 95.00 77 VAL A N 1
ATOM 573 C CA . VAL A 1 77 ? -6.029 4.077 8.919 1.00 95.00 77 VAL A CA 1
ATOM 574 C C . VAL A 1 77 ? -5.388 2.799 9.450 1.00 95.00 77 VAL A C 1
ATOM 576 O O . VAL A 1 77 ? -5.301 2.600 10.656 1.00 95.00 77 VAL A O 1
ATOM 579 N N . HIS A 1 78 ? -4.935 1.932 8.547 1.00 96.69 78 HIS A N 1
ATOM 580 C CA . HIS A 1 78 ? -4.230 0.692 8.856 1.00 96.69 78 HIS A CA 1
ATOM 581 C C . HIS A 1 78 ? -2.721 0.883 8.631 1.00 96.69 78 HIS A C 1
ATOM 583 O O . HIS A 1 78 ? -2.267 1.000 7.486 1.00 96.69 78 HIS A O 1
ATOM 589 N N . ALA A 1 79 ? -1.957 0.985 9.724 1.00 96.19 79 ALA A N 1
ATOM 590 C CA . ALA A 1 79 ? -0.579 1.481 9.717 1.00 96.19 79 ALA A CA 1
ATOM 591 C C . ALA A 1 79 ? 0.326 0.771 10.728 1.00 96.19 79 ALA A C 1
ATOM 593 O O . ALA A 1 79 ? -0.120 0.368 11.799 1.00 96.19 79 ALA A O 1
ATOM 594 N N . SER A 1 80 ? 1.616 0.679 10.405 1.00 96.62 80 SER A N 1
ATOM 595 C CA . SER A 1 80 ? 2.645 0.115 11.290 1.00 96.62 80 SER A CA 1
ATOM 596 C C . SER A 1 80 ? 3.288 1.158 12.206 1.00 96.62 80 SER A C 1
ATOM 598 O O . SER A 1 80 ? 3.882 0.807 13.221 1.00 96.62 80 SER A O 1
ATOM 600 N N . TYR A 1 81 ? 3.180 2.444 11.859 1.00 94.81 81 TYR A N 1
ATOM 601 C CA . TYR A 1 81 ? 3.831 3.536 12.581 1.00 94.81 81 TYR A CA 1
ATOM 602 C C . TYR A 1 81 ? 2.873 4.694 12.850 1.00 94.81 81 TYR A C 1
ATOM 604 O O . TYR A 1 81 ? 1.983 4.990 12.049 1.00 94.81 81 TYR A O 1
ATOM 612 N N . HIS A 1 82 ? 3.109 5.393 13.962 1.00 93.12 82 HIS A N 1
ATOM 613 C CA . HIS A 1 82 ? 2.459 6.669 14.235 1.00 93.12 82 HIS A CA 1
ATOM 614 C C . HIS A 1 82 ? 2.865 7.713 13.190 1.00 93.12 82 HIS A C 1
ATOM 616 O O . HIS A 1 82 ? 4.030 7.826 12.812 1.00 93.12 82 HIS A O 1
ATOM 622 N N . SER A 1 83 ? 1.889 8.489 12.735 1.00 90.94 83 SER A N 1
ATOM 623 C CA . SER A 1 83 ? 2.050 9.552 11.749 1.00 90.94 83 SER A CA 1
ATOM 624 C C . SER A 1 83 ? 0.947 10.610 11.899 1.00 90.94 83 SER A C 1
ATOM 626 O O . SER A 1 83 ? -0.086 10.346 12.524 1.00 90.94 83 SER A O 1
ATOM 628 N N . PRO A 1 84 ? 1.077 11.775 11.239 1.00 89.44 84 PRO A N 1
ATOM 629 C CA . PRO A 1 84 ? -0.005 12.756 11.186 1.00 89.44 84 PRO A CA 1
ATOM 630 C C . PRO A 1 84 ? -1.324 12.213 10.606 1.00 89.44 84 PRO A C 1
ATOM 632 O O . PRO A 1 84 ? -2.380 12.780 10.877 1.00 89.44 84 PRO A O 1
ATOM 635 N N . LEU A 1 85 ? -1.292 11.135 9.803 1.00 89.44 85 LEU A N 1
ATOM 636 C CA . LEU A 1 85 ? -2.511 10.471 9.322 1.00 89.44 85 LEU A CA 1
ATOM 637 C C . LEU A 1 85 ? -3.196 9.689 10.445 1.00 89.44 85 LEU A C 1
ATOM 639 O O . LEU A 1 85 ? -4.404 9.808 10.613 1.00 89.44 85 LEU A O 1
ATOM 643 N N . THR A 1 86 ? -2.438 8.915 11.228 1.00 92.50 86 THR A N 1
ATOM 644 C CA . THR A 1 86 ? -3.003 8.123 12.334 1.00 92.50 86 THR A CA 1
ATOM 645 C C . THR A 1 86 ? -3.515 9.007 13.468 1.00 92.50 86 THR A C 1
ATOM 647 O O . THR A 1 86 ? -4.474 8.641 14.128 1.00 92.50 86 THR A O 1
ATOM 650 N N . GLU A 1 87 ? -2.914 10.181 13.683 1.00 91.88 87 GLU A N 1
ATOM 651 C CA . GLU A 1 87 ? -3.383 11.154 14.685 1.00 91.88 87 GLU A CA 1
ATOM 652 C C . GLU A 1 87 ? -4.745 11.770 14.341 1.00 91.88 87 GLU A C 1
ATOM 654 O O . GLU A 1 87 ? -5.481 12.181 15.234 1.00 91.88 87 GLU A O 1
ATOM 659 N N . LYS A 1 88 ? -5.068 11.858 13.047 1.00 91.19 88 LYS A N 1
ATOM 660 C CA . LYS A 1 88 ? -6.313 12.453 12.545 1.00 91.19 88 LYS A CA 1
ATOM 661 C C . LYS A 1 88 ? -7.396 11.423 12.229 1.00 91.19 88 LYS A C 1
ATOM 663 O O . LYS A 1 88 ? -8.508 11.825 11.903 1.00 91.19 88 LYS A O 1
ATOM 668 N N . ALA A 1 89 ? -7.063 10.136 12.256 1.00 93.38 89 ALA A N 1
ATOM 669 C CA . ALA A 1 89 ? -7.987 9.069 11.904 1.00 93.38 89 ALA A CA 1
ATOM 670 C C . ALA A 1 89 ? -9.042 8.858 12.997 1.00 93.38 89 ALA A C 1
ATOM 672 O O . ALA A 1 89 ? -8.731 8.942 14.184 1.00 93.38 89 ALA A O 1
ATOM 673 N N . ASP A 1 90 ? -10.263 8.500 12.604 1.00 95.69 90 ASP A N 1
ATOM 674 C CA . ASP A 1 90 ? -11.303 8.100 13.561 1.00 95.69 90 ASP A CA 1
ATOM 675 C C . ASP A 1 90 ? -10.993 6.728 14.178 1.00 95.69 90 ASP A C 1
ATOM 677 O O . ASP A 1 90 ? -11.274 6.476 15.350 1.00 95.69 90 ASP A O 1
ATOM 681 N N . VAL A 1 91 ? -10.394 5.834 13.384 1.00 96.44 91 VAL A N 1
ATOM 682 C CA . VAL A 1 91 ? -9.933 4.511 13.816 1.00 96.44 91 VAL A CA 1
ATOM 683 C C . VAL A 1 91 ? -8.537 4.250 13.273 1.00 96.44 91 VAL A C 1
ATOM 685 O O . VAL A 1 91 ? -8.277 4.413 12.080 1.00 96.44 91 VAL A O 1
ATOM 688 N N . VAL A 1 92 ? -7.655 3.757 14.140 1.00 96.62 92 VAL A N 1
ATOM 689 C CA . VAL A 1 92 ? -6.346 3.230 13.750 1.00 96.62 92 VAL A CA 1
ATOM 690 C C . VAL A 1 92 ? -6.340 1.722 13.955 1.00 96.62 92 VAL A C 1
ATOM 692 O O . VAL A 1 92 ? -6.634 1.238 15.047 1.00 96.62 92 VAL A O 1
ATOM 695 N N . LEU A 1 93 ? -6.006 0.984 12.899 1.00 97.94 93 LEU A N 1
ATOM 696 C CA . LEU A 1 93 ? -5.729 -0.447 12.958 1.00 97.94 93 LEU A CA 1
ATOM 697 C C . LEU A 1 93 ? -4.208 -0.648 12.886 1.00 97.94 93 LEU A C 1
ATOM 699 O O . LEU A 1 93 ? -3.558 0.023 12.077 1.00 97.94 93 LEU A O 1
ATOM 703 N N . PRO A 1 94 ? -3.622 -1.537 13.701 1.00 97.31 94 PRO A N 1
ATOM 704 C CA . PRO A 1 94 ? -2.189 -1.783 13.663 1.00 97.31 94 PRO A CA 1
ATOM 705 C C . PRO A 1 94 ? -1.833 -2.783 12.552 1.00 97.31 94 PRO A C 1
ATOM 707 O O . PRO A 1 94 ? -2.410 -3.867 12.491 1.00 97.31 94 PRO A O 1
ATOM 710 N N . ALA A 1 95 ? -0.875 -2.417 11.697 1.00 97.56 95 ALA A N 1
ATOM 711 C CA . ALA A 1 95 ? -0.405 -3.236 10.577 1.00 97.56 95 ALA A CA 1
ATOM 712 C C . ALA A 1 95 ? 0.981 -3.843 10.853 1.00 97.56 95 ALA A C 1
ATOM 714 O O . ALA A 1 95 ? 1.848 -3.141 11.386 1.00 97.56 95 ALA A O 1
ATOM 715 N N . PRO A 1 96 ? 1.257 -5.077 10.404 1.00 97.12 96 PRO A N 1
ATOM 716 C CA . PRO A 1 96 ? 2.567 -5.694 10.569 1.00 97.12 96 PRO A CA 1
ATOM 717 C C . PRO A 1 96 ? 3.607 -5.056 9.643 1.00 97.12 96 PRO A C 1
ATOM 719 O O . PRO A 1 96 ? 3.283 -4.639 8.524 1.00 97.12 96 PRO A O 1
ATOM 722 N N . VAL A 1 97 ? 4.870 -5.040 10.061 1.00 96.38 97 VAL A N 1
ATOM 723 C CA . VAL A 1 97 ? 5.998 -4.605 9.212 1.00 96.38 97 VAL A CA 1
ATOM 724 C C . VAL A 1 97 ? 6.501 -5.748 8.323 1.00 96.38 97 VAL A C 1
ATOM 726 O O . VAL A 1 97 ? 6.117 -6.903 8.504 1.00 96.38 97 VAL A O 1
ATOM 729 N N . TRP A 1 98 ? 7.344 -5.467 7.319 1.00 94.31 98 TRP A N 1
ATOM 730 C CA . TRP A 1 98 ? 7.686 -6.468 6.294 1.00 94.31 98 TRP A CA 1
ATOM 731 C C . TRP A 1 98 ? 8.293 -7.761 6.854 1.00 94.31 98 TRP A C 1
ATOM 733 O O . TRP A 1 98 ? 8.037 -8.833 6.311 1.00 94.31 98 TRP A O 1
ATOM 743 N N . TYR A 1 99 ? 9.091 -7.669 7.920 1.00 95.88 99 TYR A N 1
ATOM 744 C CA . TYR A 1 99 ? 9.797 -8.812 8.505 1.00 95.88 99 TYR A CA 1
ATOM 745 C C . TYR A 1 99 ? 8.935 -9.636 9.471 1.00 95.88 99 TYR A C 1
ATOM 747 O O . TYR A 1 99 ? 9.399 -10.656 9.974 1.00 95.88 99 TYR A O 1
ATOM 755 N N . GLU A 1 100 ? 7.695 -9.221 9.723 1.00 97.44 100 GLU A N 1
ATOM 756 C CA . GLU A 1 100 ? 6.713 -9.958 10.533 1.00 97.44 100 GLU A CA 1
ATOM 757 C C . GLU A 1 100 ? 5.745 -10.775 9.666 1.00 97.44 100 GLU A C 1
ATOM 759 O O . GLU A 1 100 ? 4.807 -11.391 10.160 1.00 97.44 100 GLU A O 1
ATOM 764 N N . ARG A 1 101 ? 5.928 -10.747 8.342 1.00 95.38 101 ARG A N 1
ATOM 765 C CA . ARG A 1 101 ? 4.976 -11.300 7.377 1.00 95.38 101 ARG A CA 1
ATOM 766 C C . ARG A 1 101 ? 5.505 -12.572 6.739 1.00 95.38 101 ARG A C 1
ATOM 768 O O . ARG A 1 101 ? 6.697 -12.714 6.475 1.00 95.38 101 ARG A O 1
ATOM 775 N N . THR A 1 102 ? 4.574 -13.442 6.361 1.00 95.50 102 THR A N 1
ATOM 776 C CA . THR A 1 102 ? 4.826 -14.543 5.428 1.00 95.50 102 THR A CA 1
ATOM 777 C C . THR A 1 102 ? 4.067 -14.291 4.134 1.00 95.50 102 THR A C 1
ATOM 779 O O . THR A 1 102 ? 2.910 -13.884 4.148 1.00 95.50 102 THR A O 1
ATOM 782 N N . GLY A 1 103 ? 4.700 -14.533 2.990 1.00 94.94 103 GLY A N 1
ATOM 783 C CA . GLY A 1 103 ? 4.046 -14.333 1.704 1.00 94.94 103 GLY A CA 1
ATOM 784 C C . GLY A 1 103 ? 5.018 -14.328 0.542 1.00 94.94 103 GLY A C 1
ATOM 785 O O . GLY A 1 103 ? 5.982 -15.089 0.517 1.00 94.94 103 GLY A O 1
ATOM 786 N N . HIS A 1 104 ? 4.746 -13.471 -0.440 1.00 96.25 104 HIS A N 1
ATOM 787 C CA . HIS A 1 104 ? 5.578 -13.332 -1.625 1.00 96.25 104 HIS A CA 1
ATOM 788 C C . HIS A 1 104 ? 5.680 -11.875 -2.073 1.00 96.25 104 HIS A C 1
ATOM 790 O O . HIS A 1 104 ? 4.710 -11.119 -2.017 1.00 96.25 104 HIS A O 1
ATOM 796 N N . VAL A 1 105 ? 6.845 -11.507 -2.598 1.00 96.38 105 VAL A N 1
ATOM 797 C CA . VAL A 1 105 ? 7.088 -10.217 -3.253 1.00 96.38 105 VAL A CA 1
ATOM 798 C C . VAL A 1 105 ? 7.617 -10.448 -4.661 1.00 96.38 105 VAL A C 1
ATOM 800 O O . VAL A 1 105 ? 8.383 -11.375 -4.904 1.00 96.38 105 VAL A O 1
ATOM 803 N N . THR A 1 106 ? 7.211 -9.616 -5.611 1.00 96.75 106 THR A N 1
ATOM 804 C CA . THR A 1 106 ? 7.724 -9.638 -6.982 1.00 96.75 106 THR A CA 1
ATOM 805 C C . THR A 1 106 ? 8.763 -8.541 -7.129 1.00 96.75 106 THR A C 1
ATOM 807 O O . THR A 1 106 ? 8.457 -7.359 -6.982 1.00 96.75 106 THR A O 1
ATOM 810 N N . ASN A 1 107 ? 10.001 -8.943 -7.404 1.00 94.00 107 ASN A N 1
ATOM 811 C CA . ASN A 1 107 ? 11.126 -8.024 -7.507 1.00 94.00 107 ASN A CA 1
ATOM 812 C C . ASN A 1 107 ? 11.106 -7.209 -8.818 1.00 94.00 107 ASN A C 1
ATOM 814 O O . ASN A 1 107 ? 10.235 -7.377 -9.676 1.00 94.00 107 ASN A O 1
ATOM 818 N N . LEU A 1 108 ? 12.096 -6.330 -8.993 1.00 92.94 108 LEU A N 1
ATOM 819 C CA . LEU A 1 108 ? 12.199 -5.441 -10.155 1.00 92.94 108 LEU A CA 1
ATOM 820 C C . LEU A 1 108 ? 12.398 -6.190 -11.480 1.00 92.94 108 LEU A C 1
ATOM 822 O O . LEU A 1 108 ? 11.988 -5.690 -12.528 1.00 92.94 108 LEU A O 1
ATOM 826 N N . GLU A 1 109 ? 12.952 -7.402 -11.462 1.00 91.25 109 GLU A N 1
ATOM 827 C CA . GLU A 1 109 ? 13.060 -8.258 -12.647 1.00 91.25 109 GLU A CA 1
ATOM 828 C C . GLU A 1 109 ? 11.744 -8.981 -12.981 1.00 91.25 109 GLU A C 1
ATOM 830 O O . GLU A 1 109 ? 11.590 -9.485 -14.088 1.00 91.25 109 GLU A O 1
ATOM 835 N N . GLY A 1 110 ? 10.761 -8.977 -12.075 1.00 92.25 110 GLY A N 1
ATOM 836 C CA . GLY A 1 110 ? 9.507 -9.721 -12.220 1.00 92.25 110 GLY A CA 1
ATOM 837 C C . GLY A 1 110 ? 9.551 -11.140 -11.645 1.00 92.25 110 GLY A C 1
ATOM 838 O O . GLY A 1 110 ? 8.606 -11.898 -11.830 1.00 92.25 110 GLY A O 1
ATOM 839 N N . SER A 1 111 ? 10.617 -11.515 -10.934 1.00 95.38 111 SER A N 1
ATOM 840 C CA . SER A 1 111 ? 10.676 -12.779 -10.201 1.00 95.38 111 SER A CA 1
ATOM 841 C C . SER A 1 111 ? 9.941 -12.641 -8.873 1.00 95.38 111 SER A C 1
ATOM 843 O O . SER A 1 111 ? 10.301 -11.820 -8.028 1.00 95.38 111 SER A O 1
ATOM 845 N N . THR A 1 112 ? 8.972 -13.522 -8.647 1.00 97.62 112 THR A N 1
ATOM 846 C CA . THR A 1 112 ? 8.368 -13.718 -7.330 1.00 97.62 112 THR A CA 1
ATOM 847 C C . THR A 1 112 ? 9.366 -14.407 -6.399 1.00 97.62 112 THR A C 1
ATOM 849 O O . THR A 1 112 ? 10.025 -15.374 -6.789 1.00 97.62 112 THR A O 1
ATOM 852 N N . LYS A 1 113 ? 9.507 -13.885 -5.182 1.00 96.94 113 LYS A N 1
ATOM 853 C CA . LYS A 1 113 ? 10.375 -14.387 -4.115 1.00 96.94 113 LYS A CA 1
ATOM 854 C C . LYS A 1 113 ? 9.546 -14.599 -2.850 1.00 96.94 113 LYS A C 1
ATOM 856 O O . LYS A 1 113 ? 8.639 -13.800 -2.608 1.00 96.94 113 LYS A O 1
ATOM 861 N N . PRO A 1 114 ? 9.832 -15.646 -2.062 1.00 97.12 114 PRO A N 1
ATOM 862 C CA . PRO A 1 114 ? 9.156 -15.832 -0.792 1.00 97.12 114 PRO A CA 1
ATOM 863 C C . PRO A 1 114 ? 9.567 -14.730 0.190 1.00 97.12 114 PRO A C 1
ATOM 865 O O . PRO A 1 114 ? 10.706 -14.258 0.185 1.00 97.12 114 PRO A O 1
ATOM 868 N N . LEU A 1 115 ? 8.615 -14.339 1.023 1.00 95.81 115 LEU A N 1
ATOM 869 C CA . LEU A 1 115 ? 8.800 -13.517 2.205 1.00 95.81 115 LEU A CA 1
ATOM 870 C C . LEU A 1 115 ? 8.560 -14.424 3.410 1.00 95.81 115 LEU A C 1
ATOM 872 O O . LEU A 1 115 ? 7.522 -15.085 3.483 1.00 95.81 115 LEU A O 1
ATOM 876 N N . HIS A 1 116 ? 9.534 -14.480 4.308 1.00 96.50 116 HIS A N 1
ATOM 877 C CA . HIS A 1 116 ? 9.481 -15.306 5.505 1.00 96.50 116 HIS A CA 1
ATOM 878 C C . HIS A 1 116 ? 9.464 -14.416 6.737 1.00 96.50 116 HIS A C 1
ATOM 880 O O . HIS A 1 116 ? 10.211 -13.437 6.800 1.00 96.50 116 HIS A O 1
ATOM 886 N N . GLU A 1 117 ? 8.651 -14.810 7.710 1.00 97.12 117 GLU A N 1
ATOM 887 C CA . GLU A 1 117 ? 8.640 -14.195 9.027 1.00 97.12 117 GLU A CA 1
ATOM 888 C C . GLU A 1 117 ? 10.027 -14.322 9.677 1.00 97.12 117 GLU A C 1
ATOM 890 O O . GLU A 1 117 ? 10.641 -15.392 9.688 1.00 97.12 117 GLU A O 1
ATOM 895 N N . VAL A 1 118 ? 10.524 -13.204 10.200 1.00 98.12 118 VAL A N 1
ATOM 896 C CA . VAL A 1 118 ? 11.767 -13.109 10.975 1.00 98.12 118 VAL A CA 1
ATOM 897 C C . VAL A 1 118 ? 11.454 -12.895 12.452 1.00 98.12 118 VAL A C 1
ATOM 899 O O . VAL A 1 118 ? 12.161 -13.418 13.311 1.00 98.12 118 VAL A O 1
ATOM 902 N N . MET A 1 119 ? 10.403 -12.129 12.748 1.00 97.75 119 MET A N 1
ATOM 903 C CA . MET A 1 119 ? 9.896 -11.908 14.100 1.00 97.75 119 MET A CA 1
ATOM 904 C C . MET A 1 119 ? 8.381 -12.096 14.124 1.00 97.75 119 MET A C 1
ATOM 906 O O . MET A 1 119 ? 7.735 -11.736 13.144 1.00 97.75 119 MET A O 1
ATOM 910 N N . PRO A 1 120 ? 7.806 -12.617 15.221 1.00 97.06 120 PRO A N 1
ATOM 911 C CA . PRO A 1 120 ? 6.359 -12.708 15.336 1.00 97.06 120 PRO A CA 1
ATOM 912 C C . PRO A 1 120 ? 5.738 -11.309 15.357 1.00 97.06 120 PRO A C 1
ATOM 914 O O . PRO A 1 120 ? 6.332 -10.366 15.887 1.00 97.06 120 PRO A O 1
ATOM 917 N N . MET A 1 121 ? 4.517 -11.197 14.836 1.00 96.94 121 MET A N 1
ATOM 918 C CA . MET A 1 121 ? 3.716 -9.981 14.975 1.00 96.94 121 MET A CA 1
ATOM 919 C C . MET A 1 121 ? 3.501 -9.631 16.465 1.00 96.94 121 MET A C 1
ATOM 921 O O . MET A 1 121 ? 3.292 -10.537 17.282 1.00 96.94 121 MET A O 1
ATOM 925 N N . PRO A 1 122 ? 3.517 -8.338 16.843 1.00 96.31 122 PRO A N 1
ATOM 926 C CA . PRO A 1 122 ? 3.171 -7.907 18.193 1.00 96.31 122 PRO A CA 1
ATOM 927 C C . PRO A 1 122 ? 1.746 -8.312 18.590 1.00 96.31 122 PRO A C 1
ATOM 929 O O . PRO A 1 122 ? 0.876 -8.525 17.743 1.00 96.31 122 PRO A O 1
ATOM 932 N N . GLU A 1 123 ? 1.480 -8.370 19.895 1.00 96.50 123 GLU A N 1
ATOM 933 C CA . GLU A 1 123 ? 0.141 -8.681 20.401 1.00 96.50 123 GLU A CA 1
ATOM 934 C C . GLU A 1 123 ? -0.913 -7.722 19.819 1.00 96.50 123 GLU A C 1
ATOM 936 O O . GLU A 1 123 ? -0.755 -6.501 19.841 1.00 96.50 123 GLU A O 1
ATOM 941 N N . GLY A 1 124 ? -1.999 -8.288 19.287 1.00 94.81 124 GLY A N 1
ATOM 942 C CA . GLY A 1 124 ? -3.103 -7.531 18.692 1.00 94.81 124 GLY A CA 1
ATOM 943 C C . GLY A 1 124 ? -2.905 -7.125 17.227 1.00 94.81 124 GLY A C 1
ATOM 944 O O . GLY A 1 124 ? -3.873 -6.689 16.604 1.00 94.81 124 GLY A O 1
ATOM 945 N N . VAL A 1 125 ? -1.710 -7.311 16.658 1.00 97.31 125 VAL A N 1
ATOM 946 C CA . VAL A 1 125 ? -1.446 -7.113 15.225 1.00 97.31 125 VAL A CA 1
ATOM 947 C C . VAL A 1 125 ? -1.886 -8.352 14.445 1.00 97.31 125 VAL A C 1
ATOM 949 O O . VAL A 1 125 ? -1.710 -9.481 14.903 1.00 97.31 125 VAL A O 1
ATOM 952 N N . ARG A 1 126 ? -2.494 -8.142 13.275 1.00 96.50 126 ARG A N 1
ATOM 953 C CA . ARG A 1 126 ? -2.996 -9.200 12.384 1.00 96.50 126 ARG A CA 1
ATOM 954 C C . ARG A 1 126 ? -2.514 -8.952 10.963 1.00 96.50 126 ARG A C 1
ATOM 956 O O . ARG A 1 126 ? -2.237 -7.811 10.605 1.00 96.50 126 ARG A O 1
ATOM 963 N N . ASP A 1 127 ? -2.468 -9.997 10.143 1.00 95.75 127 ASP A N 1
ATOM 964 C CA . ASP A 1 127 ? -2.126 -9.843 8.728 1.00 95.75 127 ASP A CA 1
ATOM 965 C C . ASP A 1 127 ? -3.140 -8.944 7.995 1.00 95.75 127 ASP A C 1
ATOM 967 O O . ASP A 1 127 ? -4.342 -8.97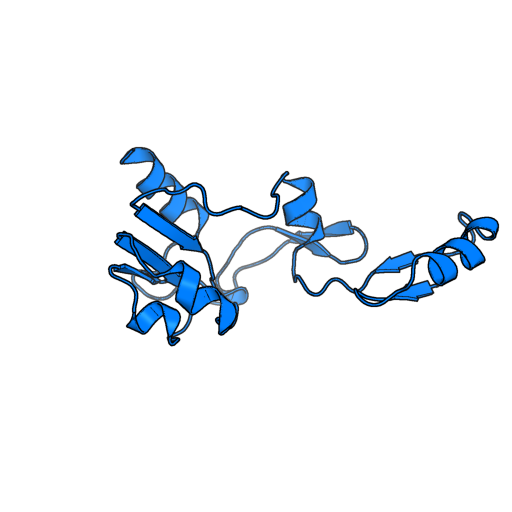1 8.281 1.00 95.75 127 ASP A O 1
ATOM 971 N N . ASP A 1 128 ? -2.666 -8.179 7.006 1.00 95.06 128 ASP A N 1
ATOM 972 C CA . ASP A 1 128 ? -3.513 -7.286 6.210 1.00 95.06 128 ASP A CA 1
ATOM 973 C C . ASP A 1 128 ? -4.693 -8.026 5.570 1.00 95.06 128 ASP A C 1
ATOM 975 O O . ASP A 1 128 ? -5.810 -7.503 5.542 1.00 95.06 128 ASP A O 1
ATOM 979 N N . ALA A 1 129 ? -4.476 -9.253 5.085 1.00 94.25 129 ALA A N 1
ATOM 980 C CA . ALA A 1 129 ? -5.528 -10.058 4.480 1.00 94.25 129 ALA A CA 1
ATOM 981 C C . ALA A 1 129 ? -6.578 -10.500 5.508 1.00 94.25 129 ALA A C 1
ATOM 983 O O . ALA A 1 129 ? -7.767 -10.537 5.185 1.00 94.25 129 ALA A O 1
ATOM 984 N N . GLU A 1 130 ? -6.170 -10.801 6.743 1.00 96.69 130 GLU A N 1
ATOM 985 C CA . GLU A 1 130 ? -7.091 -11.162 7.823 1.00 96.69 130 GLU A CA 1
ATOM 986 C C . GLU A 1 130 ? -7.972 -9.968 8.204 1.00 96.69 130 GLU A C 1
ATOM 988 O O . GLU A 1 130 ? -9.197 -10.095 8.259 1.00 96.69 130 GLU A O 1
ATOM 993 N N . VAL A 1 131 ? -7.363 -8.792 8.392 1.00 97.12 131 VAL A N 1
ATOM 994 C CA . VAL A 1 131 ? -8.084 -7.549 8.700 1.00 97.12 131 VAL A CA 1
ATOM 995 C C . VAL A 1 131 ? -9.080 -7.215 7.591 1.00 97.12 131 VAL A C 1
ATOM 997 O O . VAL A 1 131 ? -10.254 -6.974 7.871 1.00 97.12 131 VAL A O 1
ATOM 1000 N N . LEU A 1 132 ? -8.646 -7.248 6.329 1.00 95.56 132 LEU A N 1
ATOM 1001 C CA . LEU A 1 132 ? -9.516 -6.971 5.184 1.00 95.56 132 LEU A CA 1
ATOM 1002 C C . LEU A 1 132 ? -10.661 -7.981 5.065 1.00 95.56 132 LEU A C 1
ATOM 1004 O O . LEU A 1 132 ? -11.789 -7.585 4.782 1.00 95.56 132 LEU A O 1
ATOM 1008 N N . THR A 1 133 ? -10.400 -9.265 5.317 1.00 97.19 133 THR A N 1
ATOM 1009 C CA . THR A 1 133 ? -11.432 -10.313 5.298 1.00 97.19 133 THR A CA 1
ATOM 1010 C C . THR A 1 133 ? -12.466 -10.087 6.398 1.00 97.19 133 THR A C 1
ATOM 1012 O O . THR A 1 133 ? -13.667 -10.167 6.142 1.00 97.19 133 THR A O 1
ATOM 1015 N N . ALA A 1 134 ? -12.015 -9.758 7.610 1.00 97.19 134 ALA A N 1
ATOM 1016 C CA . ALA A 1 134 ? -12.901 -9.471 8.731 1.00 97.19 134 ALA A CA 1
ATOM 1017 C C . ALA A 1 134 ? -13.769 -8.231 8.471 1.00 97.19 134 ALA A C 1
ATOM 1019 O O . ALA A 1 134 ? -14.967 -8.266 8.735 1.00 97.19 134 ALA A O 1
ATOM 1020 N N . LEU A 1 135 ? -13.189 -7.162 7.914 1.00 95.06 135 LEU A N 1
ATOM 1021 C CA . LEU A 1 135 ? -13.931 -5.955 7.537 1.00 95.06 135 LEU A CA 1
ATOM 1022 C C . LEU A 1 135 ? -14.934 -6.230 6.414 1.00 95.06 135 LEU A C 1
ATOM 1024 O O . LEU A 1 135 ? -16.069 -5.773 6.489 1.00 95.06 135 LEU A O 1
ATOM 1028 N N . ALA A 1 136 ? -14.544 -6.997 5.394 1.00 94.94 136 ALA A N 1
ATOM 1029 C CA . ALA A 1 136 ? -15.430 -7.350 4.289 1.00 94.94 136 ALA A CA 1
ATOM 1030 C C . ALA A 1 136 ? -16.649 -8.161 4.753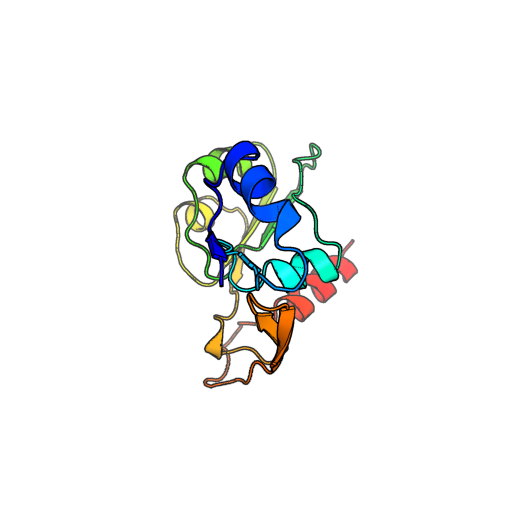 1.00 94.94 136 ALA A C 1
ATOM 1032 O O . ALA A 1 136 ? -17.730 -7.990 4.204 1.00 94.94 136 ALA A O 1
ATOM 1033 N N . ALA A 1 137 ? -16.502 -9.000 5.783 1.00 97.06 137 ALA A N 1
ATOM 1034 C CA . ALA A 1 137 ? -17.610 -9.750 6.375 1.00 97.06 137 ALA A CA 1
ATOM 1035 C C . ALA A 1 137 ? -18.608 -8.880 7.170 1.00 97.06 137 ALA A C 1
ATOM 1037 O O . ALA A 1 137 ? -19.651 -9.382 7.586 1.00 97.06 137 ALA A O 1
ATOM 1038 N N . MET A 1 138 ? -18.290 -7.602 7.409 1.00 90.94 138 MET A N 1
ATOM 1039 C CA . MET A 1 138 ? -19.167 -6.632 8.078 1.00 90.94 138 MET A CA 1
ATOM 1040 C C . MET A 1 138 ? -19.942 -5.735 7.096 1.00 90.94 138 MET A C 1
ATOM 1042 O O . MET A 1 138 ? -20.716 -4.890 7.551 1.00 90.94 138 MET A O 1
ATOM 1046 N N . LEU A 1 139 ? -19.712 -5.883 5.785 1.00 83.56 139 LEU A N 1
ATOM 1047 C CA . LEU A 1 139 ? -20.375 -5.135 4.708 1.00 83.56 139 LEU A CA 1
ATOM 1048 C C . LEU A 1 139 ? -21.544 -5.931 4.117 1.00 83.56 139 LEU A C 1
ATOM 1050 O O . LEU A 1 139 ? -22.539 -5.274 3.736 1.00 83.56 139 LEU A O 1
#